Protein AF-A0A9E2JL14-F1 (afdb_monomer_lite)

Structure (mmCIF, N/CA/C/O backbone):
data_AF-A0A9E2JL14-F1
#
_entry.id   AF-A0A9E2JL14-F1
#
loop_
_atom_site.group_PDB
_atom_site.id
_atom_site.type_symbol
_atom_site.label_atom_id
_atom_site.label_alt_id
_atom_site.label_comp_id
_atom_site.label_asym_id
_atom_site.label_entity_id
_atom_site.label_seq_id
_atom_site.pdbx_PDB_ins_code
_atom_site.Cartn_x
_atom_site.Cartn_y
_atom_site.Cartn_z
_atom_site.occupancy
_atom_site.B_iso_or_equiv
_atom_site.auth_seq_id
_atom_site.auth_comp_id
_atom_site.auth_asym_id
_atom_site.auth_atom_id
_atom_site.pdbx_PDB_model_num
ATOM 1 N N . MET A 1 1 ? -24.759 35.123 6.673 1.00 54.78 1 MET A N 1
ATOM 2 C CA . MET A 1 1 ? -24.021 34.079 7.423 1.00 54.78 1 MET A CA 1
ATOM 3 C C . MET A 1 1 ? -22.708 33.812 6.705 1.00 54.78 1 MET A C 1
ATOM 5 O O . MET A 1 1 ? -22.740 33.610 5.501 1.00 54.78 1 MET A O 1
ATOM 9 N N . SER A 1 2 ? -21.570 33.867 7.401 1.00 68.12 2 SER A N 1
ATOM 10 C CA . SER A 1 2 ? -20.270 33.526 6.804 1.00 68.12 2 SER A CA 1
ATOM 11 C C . SER A 1 2 ? -20.121 32.004 6.758 1.00 68.12 2 SER A C 1
ATOM 13 O O . SER A 1 2 ? -20.255 31.343 7.789 1.00 68.12 2 SER A O 1
ATOM 15 N N . ILE A 1 3 ? -19.889 31.439 5.572 1.00 70.88 3 ILE A N 1
ATOM 16 C CA . ILE A 1 3 ? -19.646 30.003 5.407 1.00 70.88 3 ILE A CA 1
ATOM 17 C C . ILE A 1 3 ? -18.294 29.692 6.055 1.00 70.88 3 ILE A C 1
ATOM 19 O O . ILE A 1 3 ? -17.245 30.132 5.582 1.00 70.88 3 ILE A O 1
ATOM 23 N N . LYS A 1 4 ? -18.296 28.928 7.155 1.00 77.38 4 LYS A N 1
ATOM 24 C CA . LYS A 1 4 ? -17.055 28.419 7.750 1.00 77.38 4 LYS A CA 1
ATOM 25 C C . LYS A 1 4 ? -16.372 27.505 6.731 1.00 77.38 4 LYS A C 1
ATOM 27 O O . LYS A 1 4 ? -16.849 26.406 6.473 1.00 77.38 4 LYS A O 1
ATOM 32 N N . LYS A 1 5 ? -15.232 27.941 6.188 1.00 83.00 5 LYS A N 1
ATOM 33 C CA . LYS A 1 5 ? -14.401 27.131 5.286 1.00 83.00 5 LYS A CA 1
ATOM 34 C C . LYS A 1 5 ? -13.989 25.834 5.992 1.00 83.00 5 LYS A C 1
ATOM 36 O O . LYS A 1 5 ? -13.273 25.873 7.001 1.00 83.00 5 LYS A O 1
ATOM 41 N N . ILE A 1 6 ? -14.463 24.701 5.483 1.00 84.94 6 ILE A N 1
ATOM 42 C CA . ILE A 1 6 ? -14.030 23.368 5.907 1.00 84.94 6 ILE A CA 1
ATOM 43 C C . ILE A 1 6 ? -12.717 23.081 5.179 1.00 84.94 6 ILE A C 1
ATOM 45 O O . ILE A 1 6 ? -12.609 23.286 3.973 1.00 84.94 6 ILE A O 1
ATOM 49 N N . THR A 1 7 ? -11.698 22.672 5.924 1.00 85.19 7 THR A N 1
ATOM 50 C CA . THR A 1 7 ? -10.409 22.244 5.376 1.00 85.19 7 THR A CA 1
ATOM 51 C C . THR A 1 7 ? -10.113 20.859 5.918 1.00 85.19 7 THR A C 1
ATOM 53 O O . THR A 1 7 ? -10.430 20.581 7.072 1.00 85.19 7 THR A O 1
ATOM 56 N N . TYR A 1 8 ? -9.488 20.004 5.113 1.00 83.81 8 TYR A N 1
ATOM 57 C CA . TYR A 1 8 ? -9.155 18.640 5.530 1.00 83.81 8 TYR A CA 1
ATOM 58 C C . TYR A 1 8 ? -8.221 18.617 6.753 1.00 83.81 8 TYR A C 1
ATOM 60 O O . TYR A 1 8 ? -8.373 17.798 7.643 1.00 83.81 8 TYR A O 1
ATOM 68 N N . SER A 1 9 ? -7.365 19.631 6.910 1.00 85.31 9 SER A N 1
ATOM 69 C CA . SER A 1 9 ? -6.564 19.817 8.129 1.00 85.31 9 SER A CA 1
ATOM 70 C C . SER A 1 9 ? -7.370 19.872 9.429 1.00 85.31 9 SER A C 1
ATOM 72 O O . SER A 1 9 ? -6.854 19.496 10.479 1.00 85.31 9 SER A O 1
ATOM 74 N N . LYS A 1 10 ? -8.642 20.289 9.386 1.00 86.56 10 LYS A N 1
ATOM 75 C CA . LYS A 1 10 ? -9.518 20.312 10.567 1.00 86.56 10 LYS A CA 1
ATOM 76 C C . LYS A 1 10 ? -9.989 18.923 11.000 1.00 86.56 10 LYS A C 1
ATOM 78 O O . LYS A 1 10 ? -10.459 18.806 12.123 1.00 86.56 10 LYS A O 1
ATOM 83 N N . SER A 1 11 ? -9.842 17.891 10.165 1.00 84.19 11 SER A N 1
ATOM 84 C CA . SER A 1 11 ? -10.028 16.493 10.578 1.00 84.19 11 SER A CA 1
ATOM 85 C C . SER A 1 11 ? -8.768 15.896 11.218 1.00 84.19 11 SER A C 1
ATOM 87 O O . SER A 1 11 ? -8.722 14.696 11.462 1.00 84.19 11 SER A O 1
ATOM 89 N N . GLY A 1 12 ? -7.736 16.713 11.466 1.00 85.50 12 GLY A N 1
ATOM 90 C CA . GLY A 1 12 ? -6.469 16.282 12.060 1.00 85.50 12 GLY A CA 1
ATOM 91 C C . GLY A 1 12 ? -5.418 15.817 11.050 1.00 85.50 12 GLY A C 1
ATOM 92 O O . GLY A 1 12 ? -4.321 15.450 11.461 1.00 85.50 12 GLY A O 1
ATOM 93 N N . VAL A 1 13 ? -5.698 15.858 9.739 1.00 84.31 13 VAL A N 1
ATOM 94 C CA . VAL A 1 13 ? -4.760 15.385 8.707 1.00 84.31 13 VAL A CA 1
ATOM 95 C C . VAL A 1 13 ? -4.063 16.545 8.001 1.00 84.31 13 VAL A C 1
ATOM 97 O O . VAL A 1 13 ? -4.683 17.319 7.273 1.00 84.31 13 VAL A O 1
ATOM 100 N N . ASN A 1 14 ? -2.744 16.648 8.168 1.00 87.50 14 AS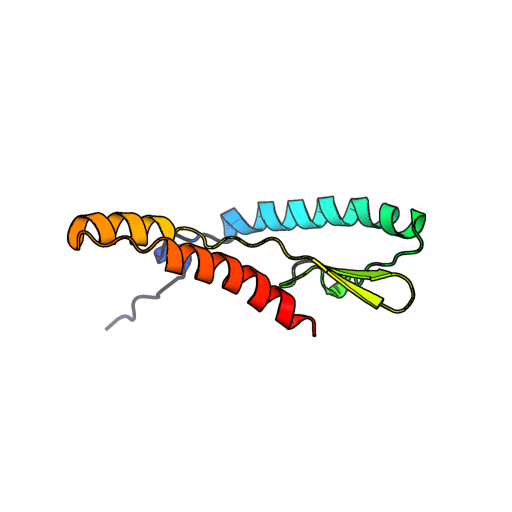N A N 1
ATOM 101 C CA . ASN A 1 14 ? -1.930 17.672 7.515 1.00 87.50 14 ASN A CA 1
ATOM 102 C C . ASN A 1 14 ? -0.994 17.069 6.455 1.00 87.50 14 ASN A C 1
ATOM 104 O O . ASN A 1 14 ? 0.130 16.672 6.761 1.00 87.50 14 ASN A O 1
ATOM 108 N N . TYR A 1 15 ? -1.431 17.065 5.193 1.00 84.00 15 TYR A N 1
ATOM 109 C CA . TYR A 1 15 ? -0.621 16.584 4.064 1.00 84.00 15 TYR A CA 1
ATOM 110 C C . TYR A 1 15 ? 0.693 17.347 3.876 1.00 84.00 15 TYR A C 1
ATOM 112 O O . TYR A 1 15 ? 1.685 16.751 3.477 1.00 84.00 15 TYR A O 1
ATOM 120 N N . GLY A 1 16 ? 0.760 18.626 4.263 1.00 87.31 16 GLY A N 1
ATOM 121 C CA . GLY A 1 16 ? 2.014 19.383 4.221 1.00 87.31 16 GLY A CA 1
ATOM 122 C C . GLY A 1 16 ? 3.120 18.778 5.095 1.00 87.31 16 GLY A C 1
ATOM 123 O O . GLY A 1 16 ? 4.296 18.985 4.815 1.00 87.31 16 GLY A O 1
ATOM 124 N N . VAL A 1 17 ? 2.748 18.006 6.123 1.00 85.69 17 VAL A N 1
ATOM 125 C CA . VAL A 1 17 ? 3.679 17.282 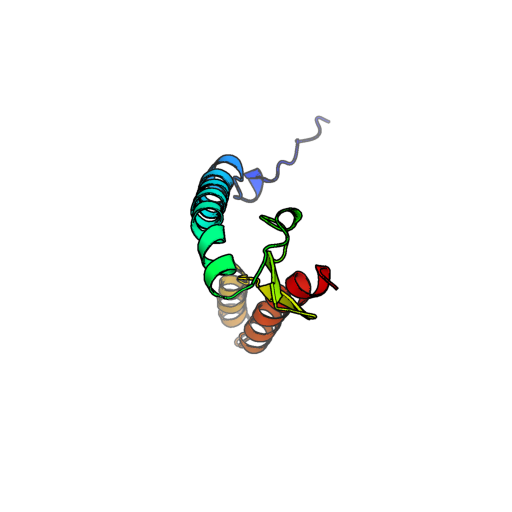7.003 1.00 85.69 17 VAL A CA 1
ATOM 126 C C . VAL A 1 17 ? 3.883 15.836 6.546 1.00 85.69 17 VAL A C 1
ATOM 128 O O . VAL A 1 17 ? 4.991 15.316 6.651 1.00 85.69 17 VAL A O 1
ATOM 131 N N . LEU A 1 18 ? 2.838 15.183 6.029 1.00 84.38 18 LEU A N 1
ATOM 132 C CA . LEU A 1 18 ? 2.884 13.767 5.643 1.00 84.38 18 LEU A CA 1
ATOM 133 C C . LEU A 1 18 ? 3.564 13.537 4.282 1.00 84.38 18 LEU A C 1
ATOM 135 O O . LEU A 1 18 ? 4.353 12.604 4.125 1.00 84.38 18 LEU A O 1
ATOM 139 N N . ASP A 1 19 ? 3.284 14.391 3.299 1.00 89.19 19 ASP A N 1
ATOM 140 C CA . ASP A 1 19 ? 3.747 14.226 1.920 1.00 89.19 19 ASP A CA 1
ATOM 141 C C . ASP A 1 19 ? 5.271 14.296 1.747 1.00 89.19 19 ASP A C 1
ATOM 143 O O . ASP A 1 19 ? 5.787 13.547 0.914 1.00 89.19 19 ASP A O 1
ATOM 147 N N . PRO A 1 20 ? 6.031 15.135 2.484 1.00 93.69 20 PRO A N 1
ATOM 148 C CA . PRO A 1 20 ? 7.484 15.176 2.350 1.00 93.69 20 PRO A CA 1
ATOM 149 C C . PRO A 1 20 ? 8.141 13.809 2.547 1.00 93.69 20 PRO A C 1
ATOM 151 O O . PRO A 1 20 ? 8.974 13.414 1.735 1.00 93.69 20 PRO A O 1
ATOM 154 N N . VAL A 1 21 ? 7.722 13.049 3.565 1.00 90.50 21 VAL A N 1
ATOM 155 C CA . VAL A 1 21 ? 8.265 11.706 3.822 1.00 90.50 21 VAL A CA 1
ATOM 156 C C . VAL A 1 21 ? 7.912 10.752 2.681 1.00 90.50 21 VAL A C 1
ATOM 158 O O . VAL A 1 21 ? 8.780 10.017 2.212 1.00 90.50 21 VAL A O 1
ATOM 161 N N . LYS A 1 22 ? 6.676 10.809 2.166 1.00 87.62 22 LYS A N 1
ATOM 162 C CA . LYS A 1 22 ? 6.252 9.993 1.016 1.00 87.62 22 LYS A CA 1
ATOM 163 C C . LYS A 1 22 ? 7.071 10.304 -0.240 1.00 87.62 22 LYS A C 1
ATOM 165 O O . LYS A 1 22 ? 7.525 9.389 -0.923 1.00 87.62 22 LYS A O 1
ATOM 170 N N . LYS A 1 23 ? 7.315 11.585 -0.525 1.00 92.00 23 LYS A N 1
ATOM 171 C CA . LYS A 1 23 ? 8.132 12.024 -1.669 1.00 92.00 23 LYS A CA 1
ATOM 172 C C . LYS A 1 23 ? 9.593 11.598 -1.530 1.00 92.00 23 LYS A C 1
ATOM 174 O O . LYS A 1 23 ? 10.187 11.139 -2.506 1.00 92.00 23 LYS A O 1
ATOM 179 N N . LEU A 1 24 ? 10.159 11.713 -0.327 1.00 94.06 24 LEU A N 1
ATOM 180 C CA . LEU A 1 24 ? 11.507 11.223 -0.030 1.00 94.06 24 LEU A CA 1
ATOM 181 C C . LEU A 1 24 ? 11.603 9.711 -0.258 1.00 94.06 24 LEU A C 1
ATOM 183 O O . LEU A 1 24 ? 12.502 9.273 -0.970 1.00 94.06 24 LEU A O 1
ATOM 187 N N . ALA A 1 25 ? 10.642 8.931 0.244 1.00 91.69 25 ALA A N 1
ATOM 188 C CA . ALA A 1 25 ? 10.596 7.486 0.024 1.00 91.69 25 ALA A CA 1
ATOM 189 C C . ALA A 1 25 ? 10.523 7.126 -1.470 1.00 91.69 25 ALA A C 1
ATOM 191 O O . ALA A 1 25 ? 11.283 6.274 -1.925 1.00 91.69 25 ALA A O 1
ATOM 192 N N . GLN A 1 26 ? 9.682 7.813 -2.254 1.00 92.62 26 GLN A N 1
ATOM 193 C CA . GLN A 1 26 ? 9.605 7.612 -3.708 1.00 92.62 26 GLN A CA 1
ATOM 194 C C . GLN A 1 26 ? 10.924 7.953 -4.414 1.00 92.62 26 GLN A C 1
ATOM 196 O O . GLN A 1 26 ? 11.363 7.216 -5.296 1.00 92.62 26 GLN A O 1
ATOM 201 N N . THR A 1 27 ? 11.596 9.026 -3.991 1.00 94.12 27 THR A N 1
ATOM 202 C CA . THR A 1 27 ? 12.894 9.440 -4.548 1.00 94.12 27 THR A CA 1
ATOM 203 C C . THR A 1 27 ? 13.978 8.406 -4.238 1.00 94.12 27 THR A C 1
ATOM 205 O O . THR A 1 27 ? 14.718 7.986 -5.128 1.00 94.12 27 THR A O 1
ATOM 208 N N . SER A 1 28 ? 14.042 7.929 -2.992 1.00 95.31 28 SER A N 1
ATOM 209 C CA . SER A 1 28 ? 14.956 6.861 -2.585 1.00 95.31 28 SER A CA 1
ATOM 210 C C . SER A 1 28 ? 14.670 5.556 -3.334 1.00 95.31 28 SER A C 1
ATOM 212 O O . SER A 1 28 ? 15.602 4.932 -3.836 1.00 95.31 28 SER A O 1
ATOM 214 N N . ALA A 1 29 ? 13.400 5.176 -3.492 1.00 93.19 29 ALA A N 1
ATOM 215 C CA . ALA A 1 29 ? 12.999 3.986 -4.242 1.00 93.19 29 ALA A CA 1
ATOM 216 C C . ALA A 1 29 ? 13.301 4.088 -5.748 1.00 93.19 29 ALA A C 1
ATOM 218 O O . ALA A 1 29 ? 13.567 3.075 -6.385 1.00 93.19 29 ALA A O 1
ATOM 219 N N . ALA A 1 30 ? 13.290 5.282 -6.341 1.00 94.19 30 ALA A N 1
ATOM 220 C CA . ALA A 1 30 ? 13.689 5.461 -7.738 1.00 94.19 30 ALA A CA 1
ATOM 221 C C . ALA A 1 30 ? 15.195 5.213 -7.948 1.00 94.19 30 ALA A C 1
ATOM 223 O O . ALA A 1 30 ? 15.615 4.731 -8.996 1.00 94.19 30 ALA A O 1
ATOM 224 N N . SER A 1 31 ? 16.031 5.470 -6.935 1.00 95.38 31 SER A N 1
ATOM 225 C CA . SER A 1 31 ? 17.477 5.212 -7.036 1.00 95.38 31 SER A CA 1
ATOM 226 C C . SER A 1 31 ? 17.835 3.717 -7.122 1.00 95.38 31 SER A C 1
ATOM 228 O O . SER A 1 31 ? 18.951 3.369 -7.521 1.00 95.38 31 SER A O 1
ATOM 230 N N . THR A 1 32 ? 16.893 2.828 -6.783 1.00 94.56 32 THR A N 1
ATOM 231 C CA . THR A 1 32 ? 17.072 1.370 -6.821 1.00 94.56 32 THR A CA 1
ATOM 232 C C . THR A 1 32 ? 16.550 0.727 -8.107 1.00 94.56 32 THR A C 1
ATOM 234 O O . THR A 1 32 ? 16.799 -0.458 -8.319 1.00 94.56 32 THR A O 1
ATOM 237 N N . SER A 1 33 ? 15.905 1.482 -9.009 1.00 93.31 33 SER A N 1
ATOM 238 C CA . SER A 1 33 ? 15.324 0.965 -10.261 1.00 93.31 33 SER A CA 1
ATOM 239 C C . SER A 1 33 ? 16.311 0.203 -11.137 1.00 93.31 33 SER A C 1
ATOM 241 O O . SER A 1 33 ? 15.932 -0.756 -11.801 1.00 93.31 33 SER A O 1
ATOM 243 N N . LYS A 1 34 ? 17.590 0.593 -11.111 1.00 94.12 34 LYS A N 1
ATOM 244 C CA . LYS A 1 34 ? 18.669 -0.093 -11.838 1.00 94.12 34 LYS A CA 1
ATOM 245 C C . LYS A 1 34 ? 18.810 -1.573 -11.461 1.00 94.12 34 LYS A C 1
ATOM 247 O O . LYS A 1 34 ? 19.236 -2.364 -12.284 1.00 94.12 34 LYS A O 1
ATOM 252 N N . ASN A 1 35 ? 18.399 -1.968 -10.257 1.00 95.69 35 ASN A N 1
ATOM 253 C CA . ASN A 1 35 ? 18.481 -3.363 -9.825 1.00 95.69 35 ASN A CA 1
ATOM 254 C C . ASN A 1 35 ? 17.516 -4.263 -10.621 1.00 95.69 35 ASN A C 1
ATOM 256 O O . ASN A 1 35 ? 17.712 -5.470 -10.669 1.00 95.69 35 ASN A O 1
ATOM 260 N N . LEU A 1 36 ? 16.473 -3.701 -11.250 1.00 95.69 36 LEU A N 1
ATOM 261 C CA . LEU A 1 36 ? 15.554 -4.460 -12.103 1.00 95.69 36 LEU A CA 1
ATOM 262 C C . LEU A 1 36 ? 16.252 -4.978 -13.365 1.00 95.69 36 LEU A C 1
ATOM 264 O O . LEU A 1 36 ? 16.004 -6.113 -13.775 1.00 95.69 36 LEU A O 1
ATOM 268 N N . SER A 1 37 ? 17.151 -4.184 -13.960 1.00 94.69 37 SER A N 1
ATOM 269 C CA . SER A 1 37 ? 17.826 -4.580 -15.200 1.00 94.69 37 SER A CA 1
ATOM 270 C C . SER A 1 37 ? 18.757 -5.774 -15.012 1.00 94.69 37 SER A C 1
ATOM 272 O O . SER A 1 37 ? 18.911 -6.553 -15.950 1.00 94.69 37 SER A O 1
ATOM 274 N N . ASP A 1 38 ? 19.291 -5.977 -13.804 1.00 96.00 38 ASP A N 1
ATOM 275 C CA . ASP A 1 38 ? 20.135 -7.134 -13.469 1.00 96.00 38 ASP A CA 1
ATOM 276 C C . ASP A 1 38 ? 19.383 -8.470 -13.629 1.00 96.00 38 ASP A C 1
ATOM 278 O O . ASP A 1 38 ? 19.999 -9.513 -13.839 1.00 96.00 38 ASP A O 1
ATOM 282 N N . TYR A 1 39 ? 18.045 -8.431 -13.592 1.00 95.56 39 TYR A N 1
ATOM 283 C CA . TYR A 1 39 ? 17.158 -9.584 -13.774 1.00 95.56 39 TYR A CA 1
ATOM 284 C C . TYR A 1 39 ? 16.355 -9.528 -15.085 1.00 95.56 39 TYR A C 1
ATOM 286 O O . TYR A 1 39 ? 15.434 -10.318 -15.285 1.00 95.56 39 TYR A O 1
ATOM 294 N N . GLY A 1 40 ? 16.678 -8.598 -15.992 1.00 96.50 40 GLY A N 1
ATOM 295 C CA . GLY A 1 40 ? 15.944 -8.414 -17.249 1.00 96.50 40 GLY A CA 1
ATOM 296 C C . GLY A 1 40 ? 14.541 -7.820 -17.070 1.00 96.50 40 GLY A C 1
ATOM 297 O O . GLY A 1 40 ? 13.680 -7.995 -17.935 1.00 96.50 40 GLY A O 1
ATOM 298 N N . PHE A 1 41 ? 14.292 -7.138 -15.950 1.00 97.69 41 PHE A N 1
ATOM 299 C CA . PHE A 1 41 ? 13.027 -6.465 -15.663 1.00 97.69 41 PHE A CA 1
ATOM 300 C C . PHE A 1 41 ? 13.101 -4.978 -16.013 1.00 97.69 41 PHE A C 1
ATOM 302 O O . PHE A 1 41 ? 14.173 -4.371 -16.019 1.00 97.69 41 PHE A O 1
ATOM 309 N N . SER A 1 42 ? 11.944 -4.366 -16.258 1.00 96.56 42 SER A N 1
ATOM 310 C CA . SER A 1 42 ? 11.839 -2.924 -16.501 1.00 96.56 42 SER A CA 1
ATOM 311 C C . SER A 1 42 ? 10.659 -2.333 -15.747 1.00 96.56 42 SER A C 1
ATOM 313 O O . SER A 1 42 ? 9.556 -2.871 -15.816 1.00 96.56 42 SER A O 1
ATOM 315 N N . GLU A 1 43 ? 10.852 -1.217 -15.057 1.00 96.12 43 GLU A N 1
ATOM 316 C CA . GLU A 1 43 ? 9.738 -0.524 -14.407 1.00 96.12 43 GLU A CA 1
ATOM 317 C C . GLU A 1 43 ? 8.813 0.183 -15.405 1.00 96.12 43 GLU A C 1
ATOM 319 O O . GLU A 1 43 ? 9.241 0.603 -16.482 1.00 96.12 43 GLU A O 1
ATOM 324 N N . LEU A 1 44 ? 7.551 0.367 -15.012 1.00 95.75 44 LEU A N 1
ATOM 325 C CA . LEU A 1 44 ? 6.632 1.306 -15.645 1.00 95.75 44 LEU A CA 1
ATOM 326 C C . LEU A 1 44 ? 6.641 2.604 -14.827 1.00 95.75 44 LEU A C 1
ATOM 328 O O . LEU A 1 44 ? 5.823 2.803 -13.936 1.00 95.75 44 LEU A O 1
ATOM 332 N N . THR A 1 45 ? 7.608 3.485 -15.099 1.00 94.62 45 THR A N 1
ATOM 333 C CA . THR A 1 45 ? 7.920 4.661 -14.261 1.00 94.62 45 THR A CA 1
ATOM 334 C C . THR A 1 45 ? 6.712 5.550 -13.947 1.00 94.62 45 THR A C 1
ATOM 336 O O . THR A 1 45 ? 6.655 6.140 -12.870 1.00 94.62 45 THR A O 1
ATOM 339 N N .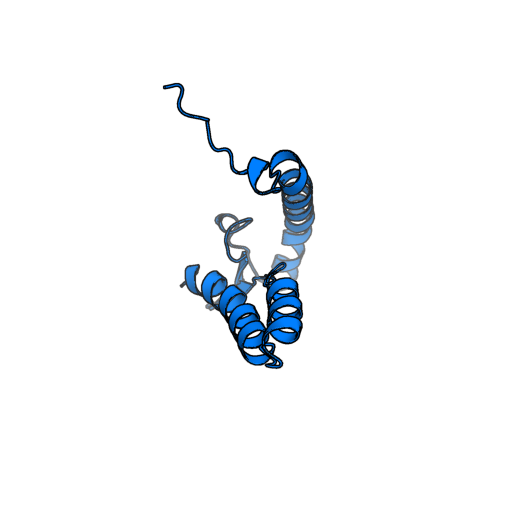 SER A 1 46 ? 5.729 5.627 -14.850 1.00 94.25 46 SER A N 1
ATOM 340 C CA . SER A 1 46 ? 4.511 6.423 -14.662 1.00 94.25 46 SER A CA 1
ATOM 341 C C . SER A 1 46 ? 3.635 5.968 -13.493 1.00 94.25 46 SER A C 1
ATOM 343 O O . SER A 1 46 ? 2.783 6.738 -13.079 1.00 94.25 46 SER A O 1
ATOM 345 N N . THR A 1 47 ? 3.825 4.760 -12.950 1.00 95.19 47 THR A N 1
ATOM 346 C CA . THR A 1 47 ? 3.045 4.270 -11.800 1.00 95.19 47 THR A CA 1
ATOM 347 C C . THR A 1 47 ? 3.696 4.592 -10.450 1.00 95.19 47 THR A C 1
ATOM 349 O O . THR A 1 47 ? 3.230 4.143 -9.404 1.00 95.19 47 THR A O 1
ATOM 352 N N . ARG A 1 48 ? 4.827 5.308 -10.421 1.00 93.06 48 ARG A N 1
ATOM 353 C CA . ARG A 1 48 ? 5.476 5.689 -9.158 1.00 93.06 48 ARG A CA 1
ATOM 354 C C . ARG A 1 48 ? 4.632 6.721 -8.418 1.00 93.06 48 ARG A C 1
ATOM 356 O O . ARG A 1 48 ? 4.456 7.836 -8.892 1.00 93.06 48 ARG A O 1
ATOM 363 N N . GLY A 1 49 ? 4.185 6.355 -7.220 1.00 89.75 49 GLY A N 1
ATOM 364 C CA . GLY A 1 49 ? 3.307 7.196 -6.406 1.00 89.75 49 GLY A CA 1
ATOM 365 C C . GLY A 1 49 ? 1.818 7.049 -6.728 1.00 89.75 49 GLY A C 1
ATOM 366 O O . GLY A 1 49 ? 1.018 7.700 -6.064 1.00 89.75 49 GLY A O 1
ATOM 367 N N . GLU A 1 50 ? 1.462 6.187 -7.684 1.00 92.75 50 GLU A N 1
ATOM 368 C CA . GLU A 1 50 ? 0.087 5.721 -7.898 1.00 92.75 50 GLU A CA 1
ATOM 369 C C . GLU A 1 50 ? -0.285 4.634 -6.867 1.00 92.75 50 GLU A C 1
ATOM 371 O O . GLU A 1 50 ? 0.556 4.230 -6.057 1.00 92.75 50 GLU A O 1
ATOM 376 N N . SER A 1 51 ? -1.528 4.134 -6.906 1.00 93.12 51 SER A N 1
ATOM 377 C CA . SER A 1 51 ? -2.041 3.103 -5.981 1.00 93.12 51 SER A CA 1
ATOM 378 C C . SER A 1 51 ? -1.186 1.830 -5.919 1.00 93.12 51 SER A C 1
ATOM 380 O O . SER A 1 51 ? -1.103 1.198 -4.871 1.00 93.12 51 SER A O 1
ATOM 382 N N . ALA A 1 52 ? -0.508 1.456 -7.008 1.00 96.00 52 ALA A N 1
ATOM 383 C CA . ALA A 1 52 ? 0.461 0.364 -7.006 1.00 96.00 52 ALA A CA 1
ATOM 384 C C . ALA A 1 52 ? 1.639 0.650 -7.949 1.00 96.00 52 ALA A C 1
ATOM 386 O O . ALA A 1 52 ? 1.503 1.301 -8.985 1.00 96.00 52 ALA A O 1
ATOM 387 N N . PHE A 1 53 ? 2.815 0.130 -7.600 1.00 95.62 53 PHE A N 1
ATOM 388 C CA . PHE A 1 53 ? 4.008 0.192 -8.438 1.00 95.62 53 PHE A CA 1
ATOM 389 C C . PHE A 1 53 ? 4.059 -1.001 -9.395 1.00 95.62 53 PHE A C 1
ATOM 391 O O . PHE A 1 53 ? 3.978 -2.146 -8.949 1.00 95.62 53 PHE A O 1
ATOM 398 N N . VAL A 1 54 ? 4.247 -0.740 -10.691 1.00 97.12 54 VAL A N 1
ATOM 399 C CA . VAL A 1 54 ? 4.208 -1.749 -11.752 1.00 97.12 54 VAL A CA 1
ATOM 400 C C . VAL A 1 54 ? 5.577 -1.917 -12.408 1.00 97.12 54 VAL A C 1
ATOM 402 O O . VAL A 1 54 ? 6.276 -0.951 -12.724 1.00 97.12 54 VAL A O 1
ATOM 405 N N . TRP A 1 55 ? 5.953 -3.167 -12.672 1.00 97.19 55 TRP A N 1
ATOM 406 C CA . TRP A 1 55 ? 7.125 -3.512 -13.471 1.00 97.19 55 TRP A CA 1
ATOM 407 C C . TRP A 1 55 ? 6.834 -4.689 -14.401 1.00 97.19 55 TRP A C 1
ATOM 409 O O . TRP A 1 55 ? 5.883 -5.443 -14.216 1.00 97.19 55 TRP A O 1
ATOM 419 N N . LYS A 1 56 ? 7.657 -4.841 -15.432 1.00 97.75 56 LYS A N 1
ATOM 420 C CA . LYS A 1 56 ? 7.546 -5.887 -16.444 1.00 97.75 56 LYS A CA 1
ATOM 421 C C . LYS A 1 56 ? 8.586 -6.975 -16.200 1.00 97.75 56 LYS A C 1
ATOM 423 O O . LYS A 1 56 ? 9.764 -6.669 -16.011 1.00 97.75 56 LYS A O 1
ATOM 428 N N . GLN A 1 57 ? 8.148 -8.230 -16.256 1.00 96.69 57 GLN A N 1
ATOM 429 C CA . GLN A 1 57 ? 8.989 -9.427 -16.244 1.00 96.69 57 GLN A CA 1
ATOM 430 C C . GLN A 1 57 ? 8.697 -10.243 -17.510 1.00 96.69 57 GLN A C 1
ATOM 432 O O . GLN A 1 57 ? 7.690 -10.945 -17.594 1.00 96.69 57 GLN A O 1
ATOM 437 N N . GLY A 1 58 ? 9.540 -10.125 -18.540 1.00 94.06 58 GLY A N 1
ATOM 438 C CA . GLY A 1 58 ? 9.284 -10.781 -19.828 1.00 94.06 58 GLY A CA 1
ATOM 439 C C . GLY A 1 58 ? 7.933 -10.366 -20.429 1.00 94.06 58 GLY A C 1
ATOM 440 O O . GLY A 1 58 ? 7.756 -9.212 -20.812 1.00 94.06 58 GLY A O 1
ATOM 441 N N . ASN A 1 59 ? 6.980 -11.300 -20.500 1.00 96.12 59 ASN A N 1
ATOM 442 C CA . ASN A 1 59 ? 5.653 -11.079 -21.090 1.00 96.12 59 ASN A CA 1
ATOM 443 C C . ASN A 1 59 ? 4.554 -10.749 -20.068 1.00 96.12 59 ASN A C 1
ATOM 445 O O . ASN A 1 59 ? 3.401 -10.600 -20.467 1.00 96.12 59 ASN A O 1
ATOM 449 N N . VAL A 1 60 ? 4.882 -10.641 -18.779 1.00 96.88 60 VAL A N 1
ATOM 450 C CA . VAL A 1 60 ? 3.908 -10.315 -17.730 1.00 96.88 60 VAL A CA 1
ATOM 451 C C . VAL A 1 60 ? 4.221 -8.978 -17.072 1.00 96.88 60 VAL A C 1
ATOM 453 O O . VAL A 1 60 ? 5.380 -8.560 -16.984 1.00 96.88 60 VAL A O 1
ATOM 456 N N . TYR A 1 61 ? 3.169 -8.319 -16.599 1.00 97.19 61 TYR A N 1
ATOM 457 C CA . TYR A 1 61 ? 3.270 -7.192 -15.686 1.00 97.19 61 TYR A CA 1
ATOM 458 C C . TYR A 1 61 ? 3.033 -7.681 -14.268 1.00 97.19 61 TYR A C 1
ATOM 460 O O . TYR A 1 61 ? 2.177 -8.525 -14.016 1.00 97.19 61 TYR A O 1
ATOM 468 N N . MET A 1 62 ? 3.812 -7.134 -13.354 1.00 97.38 62 MET A N 1
ATOM 469 C CA . MET A 1 62 ? 3.699 -7.361 -11.929 1.00 97.38 62 MET A CA 1
ATOM 470 C C . MET A 1 62 ? 3.384 -6.027 -11.275 1.00 97.38 62 MET A C 1
ATOM 472 O O . MET A 1 62 ? 3.909 -4.996 -11.695 1.00 97.38 62 MET A O 1
ATOM 476 N N . ALA A 1 63 ? 2.556 -6.058 -10.241 1.00 97.00 63 ALA A N 1
ATOM 477 C CA . ALA A 1 63 ? 2.186 -4.885 -9.473 1.00 97.00 63 ALA A CA 1
ATOM 478 C C . ALA A 1 63 ? 2.393 -5.162 -7.983 1.00 97.00 63 ALA A C 1
ATOM 480 O O . ALA A 1 63 ? 2.222 -6.290 -7.518 1.00 97.00 63 ALA A O 1
ATOM 481 N N . SER A 1 64 ? 2.801 -4.137 -7.241 1.00 94.94 64 SER A N 1
ATOM 482 C CA . SER A 1 64 ? 2.999 -4.211 -5.797 1.00 94.94 64 SER A CA 1
ATOM 483 C C . SER A 1 64 ? 2.422 -2.978 -5.122 1.00 94.94 64 SER A C 1
ATOM 485 O O . SER A 1 64 ? 2.640 -1.850 -5.567 1.00 94.94 64 SER A O 1
ATOM 487 N N . VAL A 1 65 ? 1.712 -3.215 -4.027 1.00 94.69 65 VAL A N 1
ATOM 488 C CA . VAL A 1 65 ? 1.133 -2.198 -3.155 1.00 94.69 65 VAL A CA 1
ATOM 489 C C . VAL A 1 65 ? 1.421 -2.581 -1.708 1.00 94.69 65 VAL A C 1
ATOM 491 O O . VAL A 1 65 ? 1.457 -3.760 -1.352 1.00 94.69 65 VAL A O 1
ATOM 494 N N . ILE A 1 66 ? 1.647 -1.569 -0.877 1.00 90.88 66 ILE A N 1
ATOM 495 C CA . ILE A 1 66 ? 1.739 -1.700 0.574 1.00 90.88 66 ILE A CA 1
ATOM 496 C C . ILE A 1 66 ? 0.749 -0.696 1.138 1.00 90.88 66 ILE A C 1
ATOM 498 O O . ILE A 1 66 ? 0.964 0.503 0.991 1.00 90.88 66 ILE A O 1
ATOM 502 N N . GLU A 1 67 ? -0.299 -1.193 1.786 1.00 91.12 67 GLU A N 1
ATOM 503 C CA . GLU A 1 67 ? -1.356 -0.357 2.348 1.00 91.12 67 GLU A CA 1
ATOM 504 C C . GLU A 1 67 ? -1.721 -0.824 3.759 1.00 91.12 67 GLU A C 1
ATOM 506 O O . GLU A 1 67 ? -1.472 -1.974 4.138 1.00 91.12 67 GLU A O 1
ATOM 511 N N . GLY A 1 68 ? -2.287 0.080 4.558 1.00 91.69 68 GLY A N 1
ATOM 512 C CA . GLY A 1 68 ? -2.754 -0.217 5.905 1.00 91.69 68 GLY A CA 1
ATOM 513 C C . GLY A 1 68 ? -4.137 0.370 6.147 1.00 91.69 68 GLY A C 1
ATOM 514 O O . GLY A 1 68 ? -4.482 1.422 5.628 1.00 91.69 68 GLY A O 1
ATOM 515 N N . LEU A 1 69 ? -4.928 -0.274 7.002 1.00 95.00 69 LEU A N 1
ATOM 516 C CA . LEU A 1 69 ? -6.293 0.181 7.291 1.00 95.00 69 LEU A CA 1
ATOM 517 C C . LEU A 1 69 ? -6.356 1.557 7.991 1.00 95.00 69 LEU A C 1
ATOM 519 O O . LEU A 1 69 ? -7.397 2.216 8.011 1.00 95.00 69 LEU A O 1
ATOM 523 N N . GLY A 1 70 ? -5.255 1.989 8.608 1.00 91.88 70 GLY A N 1
ATOM 524 C CA . GLY A 1 70 ? -5.206 3.190 9.434 1.00 91.88 70 GLY A CA 1
ATOM 525 C C . GLY A 1 70 ? -5.807 2.960 10.822 1.00 91.88 70 GLY A C 1
ATOM 526 O O . GLY A 1 70 ? -5.686 1.882 11.394 1.00 91.88 70 GLY A O 1
ATOM 527 N N . THR A 1 71 ? -6.450 3.983 11.387 1.00 94.38 71 THR A N 1
ATOM 528 C CA . THR A 1 71 ? -6.888 4.005 12.797 1.00 94.38 71 THR A CA 1
ATOM 529 C C . THR A 1 71 ? -8.259 3.373 13.050 1.00 94.38 71 THR A C 1
ATOM 531 O O . THR A 1 71 ? -8.824 3.534 14.132 1.00 94.38 71 THR A O 1
ATOM 534 N N . LYS A 1 72 ? -8.824 2.643 12.078 1.00 95.81 72 LYS A N 1
ATOM 535 C CA . LYS A 1 72 ? -10.145 2.003 12.226 1.00 95.81 72 LYS A CA 1
ATOM 536 C C . LYS A 1 72 ? -10.162 0.945 13.336 1.00 95.81 72 LYS A C 1
ATOM 538 O O . LYS A 1 72 ? -11.209 0.713 13.932 1.00 95.81 72 LYS A O 1
ATOM 543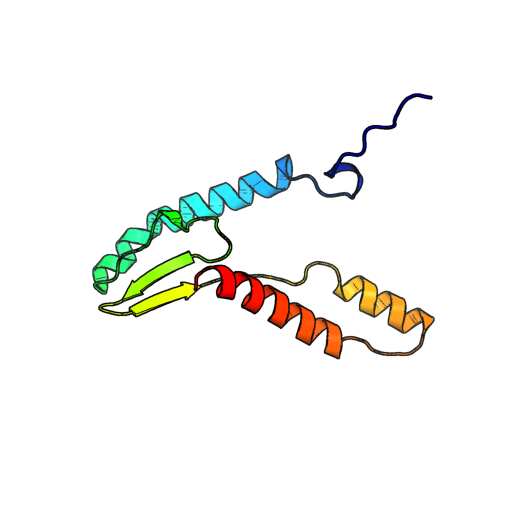 N N . ASN A 1 73 ? -9.012 0.357 13.664 1.00 96.75 73 ASN A N 1
ATOM 544 C CA . ASN A 1 73 ? -8.872 -0.566 14.791 1.00 96.75 73 ASN A CA 1
ATOM 545 C C . ASN A 1 73 ? -9.262 0.086 16.133 1.00 96.75 73 ASN A C 1
ATOM 547 O O . ASN A 1 73 ? -9.934 -0.550 16.933 1.00 96.75 73 ASN A O 1
ATOM 551 N N . LEU A 1 74 ? -8.951 1.375 16.336 1.00 97.25 74 LEU A N 1
ATOM 552 C CA . LEU A 1 74 ? -9.326 2.099 17.559 1.00 97.25 74 LEU A CA 1
ATOM 553 C C . LEU A 1 74 ? -10.849 2.216 17.705 1.00 97.25 74 LEU A C 1
ATOM 555 O O . LEU A 1 74 ? -11.383 2.174 18.809 1.00 97.25 74 LEU A O 1
ATOM 559 N N . VAL A 1 75 ? -11.562 2.327 16.579 1.00 96.75 75 VAL A N 1
ATOM 560 C CA . VAL A 1 75 ? -13.029 2.331 16.574 1.00 96.75 75 VAL A CA 1
ATOM 561 C C . VAL A 1 75 ? -13.568 0.959 16.972 1.00 96.75 75 VAL A C 1
ATOM 563 O O . VAL A 1 75 ? -14.523 0.896 17.740 1.00 96.75 75 VAL A O 1
ATOM 566 N N . ALA A 1 76 ? -12.964 -0.134 16.493 1.00 97.75 76 ALA A N 1
ATOM 567 C CA . ALA A 1 76 ? -13.352 -1.479 16.919 1.00 97.75 76 ALA A CA 1
ATOM 568 C C . ALA A 1 76 ? -13.153 -1.665 18.433 1.00 97.75 76 ALA A C 1
ATOM 570 O O . ALA A 1 76 ? -14.074 -2.140 19.099 1.00 97.75 76 ALA A O 1
ATOM 571 N N . ASP A 1 77 ? -12.022 -1.200 18.975 1.00 98.06 77 ASP A N 1
ATOM 572 C CA . ASP A 1 77 ? -11.733 -1.244 20.415 1.00 98.06 77 ASP A CA 1
ATOM 573 C C . ASP A 1 77 ? -12.786 -0.483 21.241 1.00 98.06 77 ASP A C 1
ATOM 575 O O . ASP A 1 77 ? -13.245 -0.957 22.281 1.00 98.06 77 ASP A O 1
ATOM 579 N N . ASP A 1 78 ? -13.185 0.712 20.799 1.00 98.19 78 ASP A N 1
ATOM 580 C CA . ASP A 1 78 ? -14.156 1.537 21.525 1.00 98.19 78 ASP A CA 1
ATOM 581 C C . ASP A 1 78 ? -15.593 1.012 21.403 1.00 98.19 78 ASP A C 1
ATOM 583 O O . ASP A 1 78 ? -16.355 1.053 22.373 1.00 98.19 78 ASP A O 1
ATOM 587 N N . VAL A 1 79 ? -15.969 0.466 20.245 1.00 97.44 79 VAL A N 1
ATOM 588 C CA . VAL A 1 79 ? -17.288 -0.148 20.048 1.00 97.44 79 VAL A CA 1
ATOM 589 C C . VAL A 1 79 ? -17.420 -1.435 20.865 1.00 97.44 79 VAL A C 1
ATOM 591 O O . VAL A 1 79 ? -18.493 -1.682 21.423 1.00 97.44 79 VAL A O 1
ATOM 594 N N . GLU A 1 80 ? -16.355 -2.227 21.008 1.00 98.12 80 GLU A N 1
ATOM 595 C CA . GLU A 1 80 ? -16.356 -3.417 21.868 1.00 98.12 80 GLU A CA 1
ATOM 596 C C . GLU A 1 80 ? -16.618 -3.049 23.336 1.00 98.12 80 GLU A C 1
ATOM 598 O O . GLU A 1 80 ? -17.454 -3.683 23.977 1.00 98.12 80 GLU A O 1
ATOM 603 N N . LYS A 1 81 ? -16.026 -1.962 23.851 1.00 97.94 81 LYS A N 1
ATOM 604 C CA . LYS A 1 81 ? -16.294 -1.476 25.224 1.00 97.94 81 LYS A CA 1
ATOM 605 C C . LYS A 1 81 ? -17.759 -1.089 25.451 1.00 97.94 81 LYS A C 1
ATOM 607 O O . LYS A 1 81 ? -18.265 -1.252 26.558 1.00 97.94 81 LYS A O 1
ATOM 612 N N . ILE A 1 82 ? -18.429 -0.553 24.430 1.00 97.88 82 ILE A N 1
ATOM 613 C CA . ILE A 1 82 ? -19.825 -0.087 24.520 1.00 97.88 82 ILE A CA 1
ATOM 614 C C . ILE A 1 82 ? -20.810 -1.246 24.337 1.00 97.88 82 ILE A C 1
ATOM 616 O O . ILE A 1 82 ? -21.846 -1.298 24.997 1.00 97.88 82 ILE A O 1
ATOM 620 N N . THR A 1 83 ? -20.515 -2.154 23.408 1.00 97.62 83 THR A N 1
ATOM 621 C CA . THR A 1 83 ? -21.467 -3.173 22.939 1.00 97.62 83 THR A CA 1
ATOM 622 C C . THR A 1 83 ? -21.184 -4.576 23.471 1.00 97.62 83 THR A C 1
ATOM 624 O O . THR A 1 83 ? -22.052 -5.442 23.374 1.00 97.62 83 THR A O 1
ATOM 627 N N . GLY A 1 84 ? -19.978 -4.820 23.991 1.00 97.94 84 GLY A N 1
ATOM 628 C CA . GLY A 1 84 ? -19.471 -6.142 24.362 1.00 97.94 84 GLY A CA 1
ATOM 629 C C . GLY A 1 84 ? -19.181 -7.065 23.172 1.00 97.94 84 GLY A C 1
ATOM 630 O O . GLY A 1 84 ? -18.955 -8.254 23.377 1.00 97.94 84 GLY A O 1
ATOM 631 N N . LYS A 1 85 ? -19.240 -6.560 21.931 1.00 97.94 85 LYS A N 1
ATOM 632 C CA . LYS A 1 85 ? -19.023 -7.345 20.709 1.00 97.94 85 LYS A CA 1
ATOM 633 C C . LYS A 1 85 ? -17.672 -7.022 20.082 1.00 97.94 85 LYS A C 1
ATOM 635 O O . LYS A 1 85 ? -17.342 -5.855 19.897 1.00 97.94 85 LYS A O 1
ATOM 640 N N . ASN A 1 86 ? -16.945 -8.063 19.692 1.00 96.44 86 ASN A N 1
ATOM 641 C CA . ASN A 1 86 ? -15.685 -7.948 18.969 1.00 96.44 86 ASN A CA 1
ATOM 642 C C . ASN A 1 86 ? -15.936 -7.767 17.458 1.00 96.44 86 ASN A C 1
ATOM 644 O O . ASN A 1 86 ? -16.783 -8.455 16.886 1.00 96.44 86 ASN A O 1
ATOM 648 N N . TYR A 1 87 ? -15.189 -6.862 16.817 1.00 97.62 87 TYR A N 1
ATOM 649 C CA . TYR A 1 87 ? -15.309 -6.534 15.387 1.00 97.62 87 TYR A CA 1
ATOM 650 C C . TYR A 1 87 ? -14.008 -6.732 14.589 1.00 97.62 87 TYR A C 1
ATOM 652 O O . TYR A 1 87 ? -13.897 -6.266 13.452 1.00 97.62 87 TYR A O 1
ATOM 660 N N . TYR A 1 88 ? -13.015 -7.430 15.146 1.00 97.94 88 TYR A N 1
ATOM 661 C CA . TYR A 1 88 ? -11.716 -7.606 14.493 1.00 97.94 88 TYR A CA 1
ATOM 662 C C . TYR A 1 88 ? -11.766 -8.477 13.231 1.00 97.94 88 TYR A C 1
ATOM 664 O O . TYR A 1 88 ? -10.895 -8.345 12.374 1.00 97.94 88 TYR A O 1
ATOM 672 N N . GLU A 1 89 ? -12.806 -9.295 13.056 1.00 98.06 89 GLU A N 1
ATOM 673 C CA . GLU A 1 89 ? -13.055 -9.992 11.788 1.00 98.06 89 GLU A CA 1
ATOM 674 C C . GLU A 1 89 ? -13.299 -8.995 10.642 1.00 98.06 89 GLU A C 1
ATOM 676 O O . GLU A 1 89 ? -12.655 -9.075 9.596 1.00 98.06 89 GLU A O 1
ATOM 681 N N . SER A 1 90 ? -14.148 -7.986 10.861 1.00 97.62 90 SER A N 1
ATOM 682 C CA . SER A 1 90 ? -14.380 -6.922 9.877 1.00 97.62 90 SER A CA 1
ATOM 683 C C . SER A 1 90 ? -13.138 -6.058 9.665 1.00 97.62 90 SER A C 1
ATOM 685 O O . SER A 1 90 ? -12.829 -5.712 8.531 1.00 97.62 90 SER A O 1
ATOM 687 N N . ILE A 1 91 ? -12.377 -5.766 10.726 1.00 98.25 91 ILE A 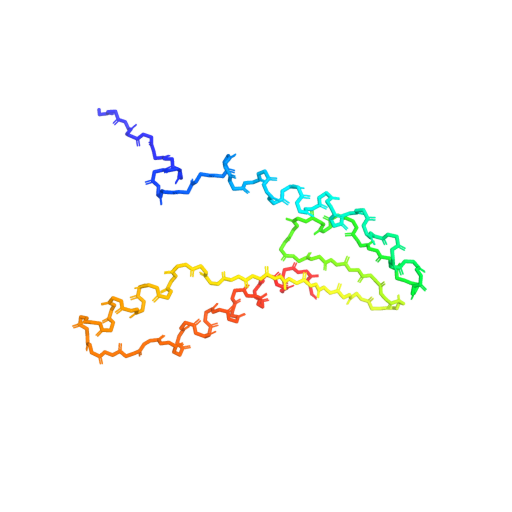N 1
ATOM 688 C CA . ILE A 1 91 ? -11.090 -5.058 10.616 1.00 98.25 91 ILE A CA 1
ATOM 689 C C . ILE A 1 91 ? -10.112 -5.826 9.722 1.00 98.25 91 ILE A C 1
ATOM 691 O O . ILE A 1 91 ? -9.466 -5.223 8.863 1.00 98.25 91 ILE A O 1
ATOM 695 N N . ALA A 1 92 ? -10.008 -7.147 9.880 1.00 97.94 92 ALA A N 1
ATOM 696 C CA . ALA A 1 92 ? -9.151 -7.970 9.035 1.00 97.94 92 ALA A CA 1
ATOM 697 C C . ALA A 1 92 ? -9.609 -7.931 7.569 1.00 97.94 92 ALA A C 1
ATOM 699 O O . ALA A 1 92 ? -8.788 -7.700 6.678 1.00 97.94 92 ALA A O 1
A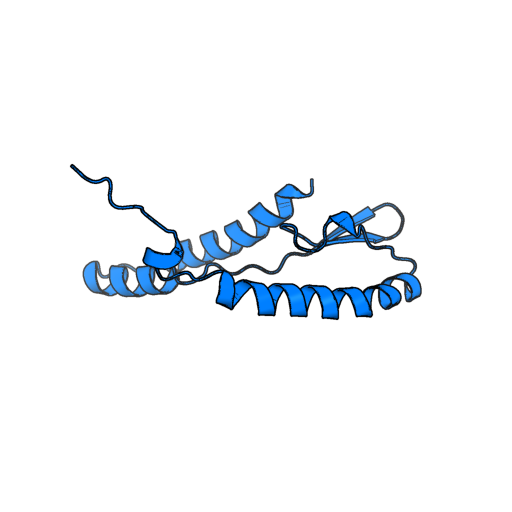TOM 700 N N . GLN A 1 93 ? -10.916 -8.074 7.321 1.00 98.31 93 GLN A N 1
ATOM 701 C CA . GLN A 1 93 ? -11.477 -7.975 5.974 1.00 98.31 93 GLN A CA 1
ATOM 702 C C . GLN A 1 93 ? -11.203 -6.607 5.343 1.00 98.31 93 GLN A C 1
ATOM 704 O O . GLN A 1 93 ? -10.725 -6.549 4.214 1.00 98.31 93 GLN A O 1
ATOM 709 N N . ASP A 1 94 ? -11.460 -5.516 6.063 1.00 98.31 94 ASP A N 1
ATOM 710 C CA . ASP A 1 94 ? -11.242 -4.157 5.565 1.00 98.31 94 ASP A CA 1
ATOM 711 C C . ASP A 1 94 ? -9.759 -3.893 5.266 1.00 98.31 94 ASP A C 1
ATOM 713 O O . ASP A 1 94 ? -9.429 -3.223 4.287 1.00 98.31 94 ASP A O 1
ATOM 717 N N . THR A 1 95 ? -8.858 -4.450 6.083 1.00 97.69 95 THR A N 1
ATOM 718 C CA . THR A 1 95 ? -7.407 -4.350 5.868 1.00 97.69 95 THR A CA 1
ATOM 719 C C . THR A 1 95 ? -6.998 -5.025 4.562 1.00 97.69 95 THR A C 1
ATOM 721 O O . THR A 1 95 ? -6.253 -4.453 3.773 1.00 97.69 95 THR A O 1
ATOM 724 N N . VAL A 1 96 ? -7.497 -6.232 4.294 1.00 97.94 96 VAL A N 1
ATOM 725 C CA . VAL A 1 96 ? -7.209 -6.913 3.023 1.00 97.94 96 VAL A CA 1
ATOM 726 C C . VAL A 1 96 ? -7.886 -6.188 1.862 1.00 97.94 96 VAL A C 1
ATOM 728 O O . VAL A 1 96 ? -7.274 -5.999 0.812 1.00 97.94 96 VAL A O 1
ATOM 731 N N . ALA A 1 97 ? -9.126 -5.736 2.049 1.00 97.62 97 ALA A N 1
ATOM 732 C CA . ALA A 1 97 ? -9.883 -5.040 1.021 1.00 97.62 97 ALA A CA 1
ATOM 733 C C . ALA A 1 97 ? -9.187 -3.751 0.573 1.00 97.62 97 ALA A C 1
ATOM 735 O O . ALA A 1 97 ? -9.136 -3.500 -0.627 1.00 97.62 97 ALA A O 1
ATOM 736 N N . THR A 1 98 ? -8.603 -2.965 1.487 1.00 95.88 98 THR A N 1
ATOM 737 C CA . THR A 1 98 ? -7.884 -1.743 1.088 1.00 95.88 98 THR A CA 1
ATOM 738 C C . THR A 1 98 ? -6.679 -2.053 0.194 1.00 95.88 98 THR A C 1
ATOM 740 O O . THR A 1 98 ? -6.476 -1.368 -0.801 1.00 95.88 98 THR A O 1
ATOM 743 N N . ILE A 1 99 ? -5.948 -3.140 0.471 1.00 96.88 99 ILE A N 1
ATOM 744 C CA . ILE A 1 99 ? -4.793 -3.572 -0.333 1.00 96.88 99 ILE A CA 1
ATOM 745 C C . ILE A 1 99 ? -5.247 -4.042 -1.722 1.00 96.88 99 ILE A C 1
ATOM 747 O O . ILE A 1 99 ? -4.696 -3.629 -2.741 1.00 96.88 99 ILE A O 1
ATOM 751 N N . ILE A 1 100 ? -6.253 -4.919 -1.776 1.00 97.06 100 ILE A N 1
ATOM 752 C CA . ILE A 1 100 ? -6.715 -5.514 -3.038 1.00 97.06 100 ILE A CA 1
ATOM 753 C C . ILE A 1 100 ? -7.415 -4.483 -3.926 1.00 97.06 100 ILE A C 1
ATOM 755 O O . ILE A 1 100 ? -7.224 -4.501 -5.142 1.00 97.06 100 ILE A O 1
ATOM 759 N N . ASN A 1 101 ? -8.188 -3.566 -3.340 1.00 96.12 101 ASN A N 1
ATOM 760 C CA . ASN A 1 101 ? -8.859 -2.514 -4.097 1.00 96.12 101 ASN A CA 1
ATOM 761 C C . ASN A 1 101 ? -7.843 -1.595 -4.784 1.00 96.12 101 ASN A C 1
ATOM 763 O O . ASN A 1 101 ? -8.004 -1.326 -5.972 1.00 96.12 101 ASN A O 1
ATOM 767 N N . ASP A 1 102 ? -6.772 -1.190 -4.096 1.00 96.06 102 ASP A N 1
ATOM 768 C CA . ASP A 1 102 ? -5.709 -0.390 -4.712 1.00 96.06 102 ASP A CA 1
ATOM 769 C C . ASP A 1 102 ? -4.981 -1.155 -5.817 1.00 96.06 102 ASP A C 1
ATOM 771 O O . ASP A 1 102 ? -4.772 -0.611 -6.903 1.00 96.06 102 ASP A O 1
ATOM 775 N N . LEU A 1 103 ? -4.664 -2.435 -5.595 1.00 95.88 103 LEU A N 1
ATOM 776 C CA . LEU A 1 103 ? -4.031 -3.273 -6.613 1.00 95.88 103 LEU A CA 1
ATOM 777 C C . LEU A 1 103 ? -4.885 -3.373 -7.888 1.00 95.88 103 LEU A C 1
ATOM 779 O O . LEU A 1 103 ? -4.357 -3.246 -8.990 1.00 95.88 103 LEU A O 1
ATOM 783 N N . SER A 1 104 ? -6.203 -3.544 -7.736 1.00 95.94 104 SER A N 1
ATOM 784 C CA . SER A 1 104 ? -7.139 -3.718 -8.857 1.00 95.94 104 SER A CA 1
ATOM 785 C C . SER A 1 104 ? -7.222 -2.514 -9.803 1.00 95.94 104 SER A C 1
ATOM 787 O O . SER A 1 104 ? -7.668 -2.647 -10.941 1.00 95.94 104 SER A O 1
ATOM 789 N N . THR A 1 105 ? -6.767 -1.335 -9.367 1.00 94.56 105 THR A N 1
ATOM 790 C CA . THR A 1 105 ? -6.755 -0.128 -10.207 1.00 94.56 105 THR A CA 1
ATOM 791 C C . THR A 1 105 ? -5.760 -0.206 -11.369 1.00 94.56 105 THR A C 1
ATOM 793 O O . THR A 1 105 ? -5.863 0.586 -12.305 1.00 94.56 105 THR A O 1
ATOM 796 N N . MET A 1 106 ? -4.817 -1.156 -11.338 1.00 91.94 106 MET A N 1
ATOM 797 C CA . MET A 1 106 ? -3.787 -1.328 -12.369 1.00 91.94 106 MET A CA 1
ATOM 798 C C . MET A 1 106 ? -4.169 -2.315 -13.489 1.00 91.94 106 MET A C 1
ATOM 800 O O . MET A 1 106 ? -3.353 -2.538 -14.388 1.00 91.94 106 MET A O 1
ATOM 804 N N . GLY A 1 107 ? -5.395 -2.857 -13.473 1.00 88.00 107 GLY A N 1
ATOM 805 C CA . GLY A 1 107 ? -5.875 -3.883 -14.415 1.00 88.00 107 GLY A CA 1
ATOM 806 C C . GLY A 1 107 ? -5.540 -5.305 -13.988 1.00 88.00 107 GLY A C 1
ATOM 807 O O . GLY A 1 107 ? -5.634 -6.187 -14.872 1.00 88.00 107 GLY A O 1
#

Sequence (107 aa):
MSIKKITYSKSGVNYGVLDPVKKLAQTSAASTSKNLSDYGFSELTSTRGESAFVWKQGNVYMASVIEGLGTKNLVADDVEKITGKNYYESIAQDTVATIINDLSTMG

Radius of gyration: 19.31 Å; chains: 1; bounding box: 44×45×46 Å

Secondary structure (DSSP, 8-state):
-------GGGGT--HHHHHHHHHHHHHHHHTTTHHHHTTTEEE-GGGTTSSSEEEEETTEEEEE------THHHHHHHHHHHHS---HHHHHHHHHHHHHHHHHTT-

Foldseek 3Di:
DDPDDDDPVVVVDDCVVVVVVLVVVLVVVVVCQVVQVVQPKHWPNVCRVALWTWIDDPPDIDTDHDDALPPVVVVQVVVCVVPVDGDVVVRVVSGVVSNVVSRVVVD

pLDDT: mean 93.01, std 6.67, range [54.78, 98.31]